Protein AF-A0A9Y1FN87-F1 (afdb_monomer_lite)

Radius of gyration: 14.76 Å; chains: 1; bounding box: 28×24×48 Å

Secondary structure (DSSP, 8-state):
--TTTTPEEEE--S--S--SEEE-SSEEEES-TT---EEEHHHHHHHHHHHH-SB-HHHHHHHH---HHHHHHHHHHHHHTTSEEEEEEPPSSSSSPEEEEEE-

Organism: NCBI:txid2876572

Sequence (104 aa):
MNEEKGLLKREIKEKTSFDGIVVGRRRLYVYSENYRKKISIDDLILNILSEKGPLTRDELVELTHIPRTTLYDNLARLIDEGYVKKESVPRKTRGRPKILFKLA

Structure (mmCIF, N/CA/C/O backbone):
data_AF-A0A9Y1FN87-F1
#
_entry.id   AF-A0A9Y1FN87-F1
#
loop_
_atom_site.group_PDB
_atom_site.id
_atom_site.type_symbol
_atom_site.label_atom_id
_atom_site.label_alt_id
_atom_site.label_comp_id
_atom_site.label_asym_id
_atom_site.label_entity_id
_atom_site.label_seq_id
_atom_site.pdbx_PDB_ins_code
_atom_site.Cartn_x
_atom_site.Cartn_y
_atom_site.Cartn_z
_atom_site.occupancy
_atom_site.B_iso_or_equiv
_atom_site.auth_seq_id
_atom_site.auth_comp_id
_atom_site.auth_asym_id
_atom_site.auth_atom_id
_atom_site.pdbx_PDB_model_num
ATOM 1 N N . MET A 1 1 ? -12.543 -5.000 23.491 1.00 42.97 1 MET A N 1
ATOM 2 C CA . MET A 1 1 ? -11.498 -4.203 22.816 1.00 42.97 1 MET A CA 1
ATOM 3 C C . MET A 1 1 ? -10.180 -4.977 22.892 1.00 42.97 1 MET A C 1
ATOM 5 O O . MET A 1 1 ? -9.514 -4.928 23.911 1.00 42.97 1 MET A O 1
ATOM 9 N N . ASN A 1 2 ? -9.898 -5.844 21.915 1.00 52.59 2 ASN A N 1
ATOM 10 C CA . ASN A 1 2 ? -8.695 -6.701 21.880 1.00 52.59 2 ASN A CA 1
ATOM 11 C C . ASN A 1 2 ? -8.358 -7.101 20.425 1.00 52.59 2 ASN A C 1
ATOM 13 O O . ASN A 1 2 ? -7.900 -8.208 20.178 1.00 52.59 2 ASN A O 1
ATOM 17 N N . GLU A 1 3 ? -8.600 -6.226 19.441 1.00 58.25 3 GLU A N 1
ATOM 18 C CA . GLU A 1 3 ? -8.331 -6.528 18.016 1.00 58.25 3 GLU A CA 1
ATOM 19 C C . GLU A 1 3 ? -6.837 -6.696 17.695 1.00 58.25 3 GLU A C 1
ATOM 21 O O . GLU A 1 3 ? -6.472 -7.201 16.639 1.00 58.25 3 GLU A O 1
ATOM 26 N 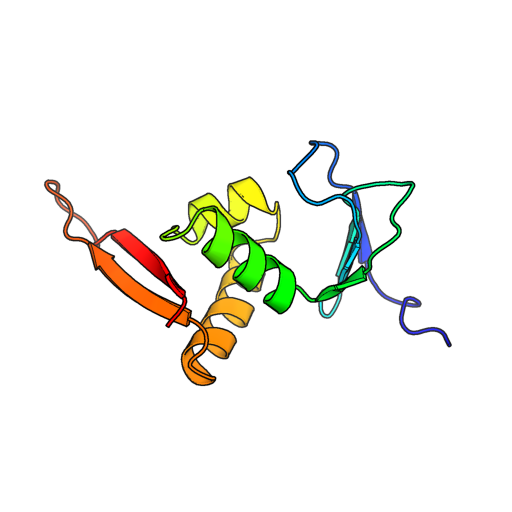N . GLU A 1 4 ? -5.956 -6.312 18.618 1.00 59.44 4 GLU A N 1
ATOM 27 C CA . GLU A 1 4 ? -4.504 -6.430 18.458 1.00 59.44 4 GLU A CA 1
ATOM 28 C C . GLU A 1 4 ? -3.953 -7.754 18.998 1.00 59.44 4 GLU A C 1
ATOM 30 O O . GLU A 1 4 ? -2.839 -8.149 18.642 1.00 59.44 4 GLU A O 1
ATOM 35 N N . LYS A 1 5 ? -4.732 -8.478 19.820 1.00 59.97 5 LYS A N 1
ATOM 36 C CA . LYS A 1 5 ? -4.333 -9.790 20.339 1.00 59.97 5 LYS A CA 1
ATOM 37 C C . LYS A 1 5 ? -4.287 -10.789 19.183 1.00 59.97 5 LYS A C 1
ATOM 39 O O . LYS A 1 5 ? -5.309 -11.322 18.770 1.00 59.97 5 LYS A O 1
ATOM 44 N N . GLY A 1 6 ? -3.084 -11.034 18.668 1.00 69.12 6 GLY A N 1
ATOM 45 C CA . GLY A 1 6 ? -2.818 -11.998 17.596 1.00 69.12 6 GLY A CA 1
ATOM 46 C C . GLY A 1 6 ? -2.177 -11.406 16.338 1.00 69.12 6 GLY A C 1
ATOM 47 O O . GLY A 1 6 ? -1.833 -12.163 15.431 1.00 69.12 6 GLY A O 1
ATOM 48 N N . LEU A 1 7 ? -1.980 -10.085 16.266 1.00 76.50 7 LEU A N 1
ATOM 49 C CA . LEU A 1 7 ? -1.266 -9.466 15.149 1.00 76.50 7 LEU A CA 1
ATOM 50 C C . LEU A 1 7 ? 0.251 -9.489 15.378 1.00 76.50 7 LEU A C 1
ATOM 52 O O . LEU A 1 7 ? 0.746 -9.126 16.442 1.00 76.50 7 LEU A O 1
ATOM 56 N N . LEU A 1 8 ? 1.007 -9.871 14.346 1.00 82.44 8 LEU A N 1
ATOM 57 C CA . LEU A 1 8 ? 2.470 -9.835 14.376 1.00 82.44 8 LEU A CA 1
ATOM 58 C C . LEU A 1 8 ? 2.968 -8.398 14.155 1.00 82.44 8 LEU A C 1
ATOM 60 O O . LEU A 1 8 ? 2.693 -7.799 13.111 1.00 82.44 8 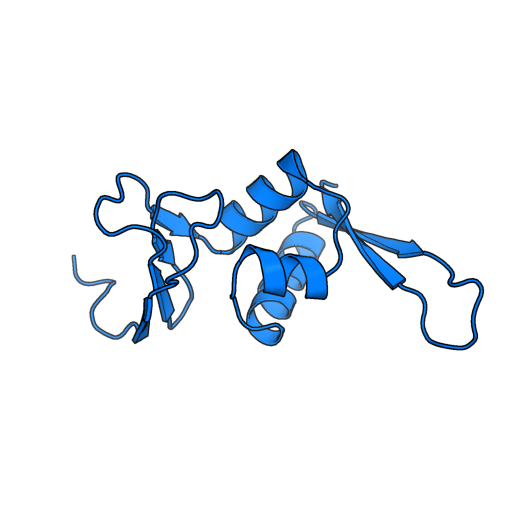LEU A O 1
ATOM 64 N N . LYS A 1 9 ? 3.720 -7.847 15.113 1.00 84.81 9 LYS A N 1
ATOM 65 C CA . LYS A 1 9 ? 4.278 -6.488 15.033 1.00 84.81 9 LYS A CA 1
ATOM 66 C C . LYS A 1 9 ? 5.534 -6.464 14.157 1.00 84.81 9 LYS A C 1
ATOM 68 O O . LYS A 1 9 ? 6.434 -7.284 14.330 1.00 84.81 9 LYS A O 1
ATOM 73 N N . ARG A 1 10 ? 5.607 -5.504 13.235 1.00 84.81 10 ARG A N 1
ATOM 74 C CA . ARG A 1 10 ? 6.808 -5.165 12.467 1.00 84.81 10 ARG A CA 1
ATOM 75 C C . ARG A 1 10 ? 7.104 -3.681 12.633 1.00 84.81 10 ARG A C 1
ATOM 77 O O . ARG A 1 10 ? 6.322 -2.836 12.206 1.00 84.81 10 ARG A O 1
ATOM 84 N N . GLU A 1 11 ? 8.243 -3.387 13.237 1.00 83.25 11 GLU A N 1
ATOM 85 C CA . GLU A 1 11 ? 8.744 -2.023 13.375 1.00 83.25 11 GLU A CA 1
ATOM 86 C C . GLU A 1 11 ? 9.492 -1.627 12.106 1.00 83.25 11 GLU A C 1
ATOM 88 O O . GLU A 1 11 ? 10.365 -2.357 11.623 1.00 83.25 11 GLU A O 1
ATOM 93 N N . ILE A 1 12 ? 9.109 -0.488 11.542 1.00 82.75 12 ILE A N 1
ATOM 94 C CA . ILE A 1 12 ? 9.761 0.110 10.388 1.00 82.75 12 ILE A CA 1
ATOM 95 C C . ILE A 1 12 ? 10.707 1.179 10.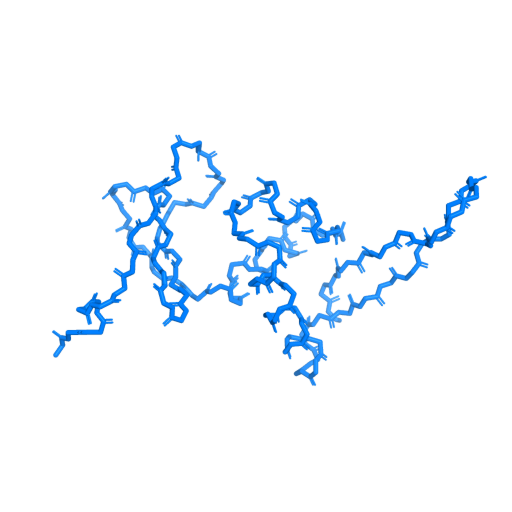926 1.00 82.75 12 ILE A C 1
ATOM 97 O O . ILE A 1 12 ? 10.273 2.198 11.449 1.00 82.75 12 ILE A O 1
ATOM 101 N N . LYS A 1 13 ? 12.013 0.897 10.862 1.00 66.69 13 LYS A N 1
ATOM 102 C CA . LYS A 1 13 ? 13.060 1.747 11.456 1.00 66.69 13 LYS A CA 1
ATOM 103 C C . LYS A 1 13 ? 13.357 3.006 10.639 1.00 66.69 13 LYS A C 1
ATOM 105 O O . LYS A 1 13 ? 13.909 3.963 11.174 1.00 66.69 13 LYS A O 1
ATOM 110 N N . GLU A 1 14 ? 13.026 2.999 9.351 1.00 65.31 14 GLU A N 1
ATOM 111 C CA . GLU A 1 14 ? 13.223 4.146 8.469 1.00 65.31 14 GLU A CA 1
ATOM 112 C C . GLU A 1 14 ? 12.011 5.077 8.556 1.00 65.31 14 GLU A C 1
ATOM 114 O O . GLU A 1 14 ? 10.866 4.630 8.475 1.00 65.31 14 GLU A O 1
ATOM 119 N N . LYS A 1 15 ? 12.267 6.381 8.736 1.00 54.66 15 LYS A N 1
ATOM 120 C CA . LYS A 1 15 ? 11.242 7.435 8.751 1.00 54.66 15 LYS A CA 1
ATOM 121 C C . LYS A 1 15 ? 10.615 7.566 7.360 1.00 54.66 15 LYS A C 1
ATOM 123 O O . LYS A 1 15 ? 10.940 8.478 6.603 1.00 54.66 15 LYS A O 1
ATOM 128 N N . THR A 1 16 ? 9.714 6.655 7.004 1.00 56.31 16 THR A N 1
ATOM 129 C CA . THR A 1 16 ? 8.753 6.915 5.928 1.00 56.31 16 THR A CA 1
ATOM 130 C C . THR A 1 16 ? 7.940 8.161 6.299 1.00 56.31 16 THR A C 1
ATOM 132 O O . THR A 1 16 ? 7.801 8.478 7.479 1.00 56.31 16 THR A O 1
ATOM 135 N N . SER A 1 17 ? 7.383 8.873 5.317 1.00 60.59 17 SER A N 1
ATOM 136 C CA . SER A 1 17 ? 6.616 10.110 5.553 1.00 60.59 17 SER A CA 1
ATOM 137 C C . SER A 1 17 ? 5.380 9.923 6.454 1.00 60.59 17 SER A C 1
ATOM 139 O O . SER A 1 17 ? 4.804 10.907 6.906 1.00 60.59 17 SER A O 1
ATOM 141 N N . PHE A 1 18 ? 4.964 8.679 6.711 1.00 73.94 18 PHE A N 1
ATOM 142 C CA . PHE A 1 18 ? 3.810 8.360 7.537 1.00 73.94 18 PHE A CA 1
ATOM 143 C C . PHE A 1 18 ? 4.191 8.211 9.017 1.00 73.94 18 PHE A C 1
ATOM 145 O O . PHE A 1 18 ? 4.912 7.293 9.402 1.00 73.94 18 PHE A O 1
ATOM 152 N N . ASP A 1 19 ? 3.647 9.094 9.852 1.00 79.81 19 ASP A N 1
ATOM 153 C CA . ASP A 1 19 ? 3.782 9.059 11.310 1.00 79.81 19 ASP A CA 1
ATOM 154 C C . ASP A 1 19 ? 2.567 8.341 11.925 1.00 79.81 19 ASP A C 1
ATOM 156 O O . ASP A 1 19 ? 1.545 8.955 12.251 1.00 79.81 19 ASP A O 1
ATOM 160 N N . GLY A 1 20 ? 2.627 7.006 12.001 1.00 84.94 20 GLY A N 1
ATOM 161 C CA . GLY A 1 20 ? 1.486 6.235 12.485 1.00 84.94 20 GLY A CA 1
ATOM 162 C C . GLY A 1 20 ? 1.664 4.720 12.595 1.00 84.94 20 GLY A C 1
ATOM 163 O O . GLY A 1 20 ? 2.758 4.170 12.439 1.00 84.94 20 GLY A O 1
ATOM 164 N N . ILE A 1 21 ? 0.539 4.035 12.818 1.00 87.69 21 ILE A N 1
ATOM 165 C CA . ILE A 1 21 ? 0.424 2.576 12.673 1.00 87.69 21 ILE A CA 1
ATOM 166 C C . ILE A 1 21 ? -0.461 2.235 11.481 1.00 87.69 21 ILE A C 1
ATOM 168 O O . ILE A 1 21 ? -1.563 2.765 11.332 1.00 87.69 21 ILE A O 1
ATOM 172 N N . VAL A 1 22 ? -0.000 1.285 10.673 1.00 88.75 22 VAL A N 1
ATOM 173 C CA . VAL A 1 22 ? -0.792 0.685 9.599 1.00 88.75 22 VAL A CA 1
ATOM 174 C C . VAL A 1 22 ? -1.179 -0.731 9.987 1.00 88.75 22 VAL A C 1
ATOM 176 O O . VAL A 1 22 ? -0.349 -1.551 10.391 1.00 88.75 22 VAL A O 1
ATOM 179 N N . VAL A 1 23 ? -2.466 -1.022 9.857 1.00 90.62 23 VAL A N 1
ATOM 180 C CA . VAL A 1 23 ? -3.068 -2.284 10.277 1.00 90.62 23 VAL A CA 1
ATOM 181 C C . VAL A 1 23 ? -3.330 -3.147 9.063 1.00 90.62 23 VAL A C 1
ATOM 183 O O . VAL A 1 23 ? -4.106 -2.788 8.181 1.00 90.62 23 VAL A O 1
ATOM 186 N N . GLY A 1 24 ? -2.688 -4.309 9.031 1.00 87.81 24 GLY A N 1
ATOM 187 C CA . GLY A 1 24 ? -2.989 -5.376 8.090 1.00 87.81 24 GLY A CA 1
ATOM 188 C C . GLY A 1 24 ? -3.759 -6.519 8.744 1.00 87.81 24 GLY A C 1
ATOM 189 O O . GLY A 1 24 ? -3.922 -6.590 9.958 1.00 87.81 24 GLY A O 1
ATOM 190 N N . ARG A 1 25 ? -4.156 -7.496 7.925 1.00 84.06 25 ARG A N 1
ATOM 191 C CA . ARG A 1 25 ? -4.972 -8.648 8.348 1.00 84.06 25 ARG A CA 1
ATOM 192 C C . ARG A 1 25 ? -4.346 -9.523 9.445 1.00 84.06 25 ARG A C 1
ATOM 194 O O . ARG A 1 25 ? -5.062 -10.118 10.238 1.00 84.06 25 ARG A O 1
ATOM 201 N N . ARG A 1 26 ? -3.018 -9.673 9.445 1.00 86.25 26 ARG A N 1
ATOM 202 C CA . ARG A 1 26 ? -2.256 -10.479 10.430 1.00 86.25 26 ARG A CA 1
ATOM 203 C C . ARG A 1 26 ? -1.026 -9.753 10.976 1.00 86.25 26 ARG A C 1
ATOM 205 O O . ARG A 1 26 ? -0.226 -10.348 11.695 1.00 86.25 26 ARG A O 1
ATOM 212 N N . ARG A 1 27 ? -0.820 -8.500 10.569 1.00 88.31 27 ARG A N 1
ATOM 213 C CA . ARG A 1 27 ? 0.391 -7.734 10.864 1.00 88.31 27 ARG A CA 1
ATOM 214 C C . ARG A 1 27 ? 0.053 -6.303 11.234 1.00 88.31 27 ARG A C 1
ATOM 216 O O . ARG A 1 27 ? -0.850 -5.719 10.646 1.00 88.31 27 ARG A O 1
ATOM 223 N N . LEU A 1 28 ? 0.828 -5.755 12.158 1.00 89.12 28 LEU A N 1
ATOM 224 C CA . LEU A 1 28 ? 0.853 -4.335 12.492 1.00 89.12 28 LEU A CA 1
ATOM 225 C C . LEU A 1 28 ? 2.183 -3.763 12.018 1.00 89.12 28 LEU A C 1
ATOM 227 O O . LEU A 1 28 ? 3.235 -4.295 12.371 1.00 89.12 28 LEU A O 1
ATOM 231 N N . TYR A 1 29 ? 2.131 -2.695 11.231 1.00 89.81 29 TYR A N 1
ATOM 232 C CA . TYR A 1 29 ? 3.305 -1.967 10.763 1.00 89.81 29 TYR A CA 1
ATOM 233 C C . TYR A 1 29 ? 3.401 -0.676 11.564 1.00 89.81 29 TYR A C 1
ATOM 235 O O . TYR A 1 29 ? 2.507 0.167 11.498 1.00 89.81 29 TYR A O 1
ATOM 243 N N . VAL A 1 30 ? 4.456 -0.553 12.364 1.00 88.38 30 VAL A N 1
ATOM 244 C CA . VAL A 1 30 ? 4.663 0.590 13.256 1.00 88.38 30 VAL A CA 1
ATOM 245 C C . VAL A 1 30 ? 5.745 1.470 12.657 1.00 88.38 30 VAL A C 1
ATOM 247 O O . VAL A 1 30 ? 6.895 1.042 12.581 1.00 88.38 30 VAL A O 1
ATOM 250 N N . TYR A 1 31 ? 5.361 2.667 12.215 1.00 86.19 31 TYR A N 1
ATOM 251 C CA . TYR A 1 31 ? 6.268 3.649 11.611 1.00 86.19 31 TYR A CA 1
ATOM 252 C C . TYR A 1 31 ? 6.737 4.707 12.616 1.00 86.19 31 TYR A C 1
ATOM 254 O O . TYR A 1 31 ? 7.735 5.380 12.384 1.00 86.19 31 TYR A O 1
ATOM 262 N N . SER A 1 32 ? 6.032 4.846 13.742 1.00 82.94 32 SER A N 1
ATOM 263 C CA . SER A 1 32 ? 6.376 5.777 14.815 1.00 82.94 32 SER A CA 1
ATOM 264 C C . SER A 1 32 ? 5.888 5.267 16.165 1.00 82.94 32 SER A C 1
ATOM 266 O O . SER A 1 32 ? 4.798 4.701 16.275 1.00 82.94 32 SER A O 1
ATOM 268 N N . GLU A 1 33 ? 6.702 5.477 17.198 1.00 73.62 33 GLU A N 1
ATOM 269 C CA . GLU A 1 33 ? 6.377 5.112 18.580 1.00 73.62 33 GLU A CA 1
ATOM 270 C C . GLU A 1 33 ? 5.327 6.050 19.194 1.00 73.62 33 GLU A C 1
ATOM 272 O O . GLU A 1 33 ? 4.533 5.618 20.026 1.00 73.62 33 GLU A O 1
ATOM 277 N N . ASN A 1 34 ? 5.256 7.301 18.725 1.00 71.88 34 ASN A N 1
ATOM 278 C CA . ASN A 1 34 ? 4.331 8.332 19.211 1.00 71.88 34 ASN A CA 1
ATOM 279 C C . ASN A 1 34 ? 3.145 8.542 18.254 1.00 71.88 34 ASN A C 1
ATOM 281 O O . ASN A 1 34 ? 2.737 9.674 17.983 1.00 71.88 34 ASN A O 1
ATOM 285 N N . TYR A 1 35 ? 2.595 7.454 17.711 1.00 69.38 35 TYR A N 1
ATOM 286 C CA . TYR A 1 35 ? 1.523 7.542 16.725 1.00 69.38 35 TYR A CA 1
ATOM 287 C C . TYR A 1 35 ? 0.233 8.129 17.319 1.00 69.38 35 TYR A C 1
ATOM 289 O O . TYR A 1 35 ? -0.274 7.680 18.344 1.00 69.38 35 TYR A O 1
ATOM 297 N N . ARG A 1 36 ? -0.354 9.105 16.616 1.00 75.06 36 ARG A N 1
ATOM 298 C CA . ARG A 1 36 ? -1.712 9.614 16.901 1.00 75.06 36 ARG A CA 1
ATOM 299 C C . ARG A 1 36 ? -2.778 9.033 15.978 1.00 75.06 36 ARG A C 1
ATOM 301 O O . ARG A 1 36 ? -3.967 9.224 16.218 1.00 75.06 36 ARG A O 1
ATOM 308 N N . LYS A 1 37 ? -2.363 8.353 14.905 1.00 83.94 37 LYS A N 1
ATOM 309 C CA . LYS A 1 37 ? -3.249 7.881 13.841 1.00 83.94 37 LYS A CA 1
ATOM 310 C C . LYS A 1 37 ? -2.971 6.418 13.505 1.00 83.94 37 LYS A C 1
ATOM 312 O O . LYS A 1 37 ? -1.821 5.998 13.369 1.00 83.94 37 LYS A O 1
ATOM 317 N N . LYS A 1 38 ? -4.055 5.660 13.362 1.00 89.31 38 LYS A N 1
ATOM 318 C CA . LYS A 1 38 ? -4.079 4.262 12.932 1.00 89.31 38 LYS A CA 1
ATOM 319 C C . LYS A 1 38 ? -4.915 4.190 11.662 1.00 89.31 38 LYS A C 1
ATOM 321 O O . LYS A 1 38 ? -6.018 4.730 11.648 1.00 89.31 38 LYS A O 1
ATOM 326 N N . ILE A 1 39 ? -4.384 3.579 10.609 1.00 92.94 39 ILE A N 1
ATOM 327 C CA . ILE A 1 39 ? -5.073 3.464 9.316 1.00 92.94 39 ILE A CA 1
ATOM 328 C C . ILE A 1 39 ? -4.961 2.049 8.750 1.00 92.94 39 ILE A C 1
ATOM 330 O O . ILE A 1 39 ? -4.130 1.251 9.198 1.00 92.94 39 ILE A O 1
ATOM 334 N N . SER A 1 40 ? -5.799 1.734 7.765 1.00 94.44 40 SER A N 1
ATOM 335 C CA . SER A 1 40 ? -5.695 0.483 7.018 1.00 94.44 40 SER A CA 1
ATOM 336 C C . SER A 1 40 ? -4.553 0.528 5.993 1.00 94.44 40 SER A C 1
ATOM 338 O O . SER A 1 40 ? -4.020 1.592 5.664 1.00 94.44 40 SER A O 1
ATOM 340 N N . ILE A 1 41 ? -4.167 -0.640 5.468 1.00 94.38 41 ILE A N 1
ATOM 341 C CA . ILE A 1 41 ? -3.231 -0.710 4.334 1.00 94.38 41 ILE A CA 1
ATOM 342 C C . ILE A 1 41 ? -3.815 -0.002 3.103 1.00 94.38 41 ILE A C 1
ATOM 344 O O . ILE A 1 41 ? -3.064 0.643 2.375 1.00 94.38 41 ILE A O 1
ATOM 348 N N . ASP A 1 42 ? -5.127 -0.087 2.885 1.00 96.00 42 ASP A N 1
ATOM 349 C CA . ASP A 1 42 ? -5.786 0.551 1.743 1.00 96.00 42 ASP A CA 1
ATOM 350 C C . ASP A 1 42 ? -5.665 2.072 1.820 1.00 96.00 42 ASP A C 1
ATOM 352 O O . ASP A 1 42 ? -5.184 2.698 0.878 1.00 96.00 42 ASP A O 1
ATOM 356 N N . ASP A 1 43 ? -6.002 2.654 2.975 1.00 95.38 43 ASP A N 1
ATOM 357 C CA . ASP A 1 43 ? -5.892 4.097 3.205 1.00 95.38 43 ASP A CA 1
ATOM 358 C C . ASP A 1 43 ? -4.453 4.579 3.012 1.00 95.38 43 ASP A C 1
ATOM 360 O O . ASP A 1 43 ? -4.215 5.643 2.442 1.00 95.38 43 ASP A O 1
ATOM 364 N N . LEU A 1 44 ? -3.471 3.794 3.471 1.00 94.56 44 LEU A N 1
ATOM 365 C CA . LEU A 1 44 ? -2.061 4.108 3.255 1.00 94.56 44 LEU A CA 1
ATOM 366 C C . LEU A 1 44 ? -1.732 4.146 1.757 1.00 94.56 44 LEU A C 1
ATOM 368 O O . LEU A 1 44 ? -1.104 5.099 1.299 1.00 94.56 44 LEU A O 1
ATOM 372 N N . ILE A 1 45 ? -2.142 3.122 1.000 1.00 95.75 45 ILE A N 1
ATOM 373 C CA . ILE A 1 45 ? -1.903 3.044 -0.447 1.00 95.75 45 ILE A CA 1
ATOM 374 C C . ILE A 1 45 ? -2.546 4.240 -1.153 1.00 95.75 45 ILE A C 1
ATOM 376 O O . ILE A 1 45 ? -1.885 4.880 -1.967 1.00 95.75 45 ILE A O 1
ATOM 380 N N . LEU A 1 46 ? -3.799 4.566 -0.830 1.00 96.69 46 LEU A N 1
ATOM 381 C CA . LEU A 1 46 ? -4.519 5.684 -1.441 1.00 96.69 46 LEU A CA 1
ATOM 382 C C . LEU A 1 46 ? -3.847 7.027 -1.140 1.00 96.69 46 LEU A C 1
ATOM 384 O O . LEU A 1 46 ? -3.632 7.808 -2.063 1.00 96.69 46 LEU A O 1
ATOM 388 N N . ASN A 1 47 ? -3.434 7.264 0.109 1.00 94.69 47 ASN A N 1
ATOM 389 C CA . ASN A 1 47 ? -2.704 8.480 0.480 1.00 94.69 47 ASN A CA 1
ATOM 390 C C . ASN A 1 47 ? -1.382 8.598 -0.294 1.00 94.69 47 ASN A C 1
ATOM 392 O O . ASN A 1 47 ? -1.096 9.638 -0.882 1.00 94.69 47 ASN A O 1
ATOM 396 N N . ILE A 1 48 ? -0.601 7.515 -0.377 1.00 94.38 48 ILE A N 1
ATOM 397 C CA . ILE A 1 48 ? 0.674 7.520 -1.109 1.00 94.38 48 ILE A CA 1
ATOM 398 C C . ILE A 1 48 ? 0.458 7.753 -2.606 1.00 94.38 48 ILE A C 1
ATOM 400 O O . ILE A 1 48 ? 1.197 8.522 -3.218 1.00 94.38 48 ILE A O 1
ATOM 404 N N . LEU A 1 49 ? -0.543 7.109 -3.210 1.00 95.56 49 LEU A N 1
ATOM 405 C CA . LEU A 1 49 ? -0.869 7.319 -4.620 1.00 95.56 49 LEU A CA 1
ATOM 406 C C . LEU A 1 49 ? -1.406 8.731 -4.883 1.00 95.56 49 LEU A C 1
ATOM 408 O O . LEU A 1 49 ? -1.150 9.265 -5.959 1.00 95.56 49 LEU A O 1
ATOM 412 N N . SER A 1 50 ? -2.093 9.349 -3.921 1.00 95.69 50 SER A N 1
ATOM 413 C CA . SER A 1 50 ? -2.528 10.746 -4.017 1.00 95.69 50 SER A CA 1
ATOM 414 C C . SER A 1 50 ? -1.357 11.727 -3.988 1.00 95.69 50 SER A C 1
ATOM 416 O O . SER A 1 50 ? -1.383 12.724 -4.702 1.00 95.69 50 SER A O 1
ATOM 418 N N . GLU A 1 51 ? -0.351 11.477 -3.149 1.00 93.62 51 GLU A N 1
ATOM 419 C CA . GLU A 1 51 ? 0.776 12.398 -2.949 1.00 93.62 51 GLU A CA 1
ATOM 420 C C . GLU A 1 51 ? 1.907 12.198 -3.965 1.00 93.62 51 GLU A C 1
ATOM 422 O O . GLU A 1 51 ? 2.561 13.158 -4.369 1.00 93.62 51 GLU A O 1
ATOM 427 N N . LYS A 1 52 ? 2.182 10.943 -4.339 1.00 93.12 52 LYS A N 1
ATOM 428 C CA . LYS A 1 52 ? 3.384 10.536 -5.090 1.00 93.12 52 LYS A CA 1
ATOM 429 C C . LYS A 1 52 ? 3.071 9.710 -6.343 1.00 93.12 52 LYS A C 1
ATOM 431 O O . LYS A 1 52 ? 3.999 9.305 -7.040 1.00 93.12 52 LYS A O 1
ATOM 436 N N . GLY A 1 53 ? 1.797 9.411 -6.611 1.00 89.44 53 GLY A N 1
ATOM 437 C CA . GLY A 1 53 ? 1.370 8.638 -7.779 1.00 89.44 53 GLY A CA 1
ATOM 438 C C . GLY A 1 53 ? 1.602 9.366 -9.109 1.00 89.44 53 GLY A C 1
ATOM 439 O O . GLY A 1 53 ? 1.664 10.595 -9.129 1.00 89.44 53 GLY A O 1
ATOM 440 N N . PRO A 1 54 ? 1.680 8.637 -10.241 1.00 95.81 54 PRO A N 1
ATOM 441 C CA . PRO A 1 54 ? 1.565 7.179 -10.393 1.00 95.81 54 PRO A CA 1
ATOM 442 C C . PRO A 1 54 ? 2.821 6.407 -9.953 1.00 95.81 54 PRO A C 1
ATOM 444 O O . PRO A 1 54 ? 3.935 6.807 -10.274 1.00 95.81 54 PRO A O 1
ATOM 447 N N . LEU A 1 55 ? 2.648 5.252 -9.300 1.00 96.69 55 LEU A N 1
ATOM 448 C CA . LEU A 1 55 ? 3.751 4.424 -8.782 1.00 96.69 55 LEU A CA 1
ATOM 449 C C . LEU A 1 55 ? 3.620 2.957 -9.185 1.00 96.69 55 LEU A C 1
ATOM 451 O O . LEU A 1 55 ? 2.531 2.436 -9.392 1.00 96.69 55 LEU A O 1
ATOM 455 N N . THR A 1 56 ? 4.731 2.242 -9.249 1.00 96.25 56 THR A N 1
ATOM 456 C CA . THR A 1 56 ? 4.762 0.782 -9.335 1.00 96.25 56 THR A CA 1
ATOM 457 C C . THR A 1 56 ? 4.522 0.133 -7.989 1.00 96.25 56 THR A C 1
ATOM 459 O O . THR A 1 56 ? 4.761 0.705 -6.930 1.00 96.25 56 THR A O 1
ATOM 462 N N . ARG A 1 57 ? 4.163 -1.150 -8.033 1.00 95.62 57 ARG A N 1
ATOM 463 C CA . ARG A 1 57 ? 4.137 -1.983 -6.832 1.00 95.62 57 ARG A CA 1
ATOM 464 C C . ARG A 1 57 ? 5.498 -2.055 -6.134 1.00 95.62 57 ARG A C 1
ATOM 466 O O . ARG A 1 57 ? 5.516 -2.158 -4.919 1.00 95.62 57 ARG A O 1
ATOM 473 N N . ASP A 1 58 ? 6.605 -2.033 -6.875 1.00 94.75 58 ASP A N 1
ATOM 474 C CA . ASP A 1 58 ? 7.940 -2.132 -6.275 1.00 94.75 58 ASP A CA 1
ATOM 475 C C . ASP A 1 58 ? 8.311 -0.811 -5.566 1.00 94.75 58 ASP A C 1
ATOM 477 O O . ASP A 1 58 ? 8.718 -0.849 -4.411 1.00 94.75 58 ASP A O 1
ATOM 481 N N . GLU A 1 59 ? 8.001 0.347 -6.161 1.00 95.06 59 GLU A N 1
ATOM 482 C CA . GLU A 1 59 ? 8.108 1.660 -5.493 1.00 95.06 59 GLU A CA 1
ATOM 483 C C . GLU A 1 59 ? 7.185 1.739 -4.252 1.00 95.06 59 GLU A C 1
ATOM 485 O O . GLU A 1 59 ? 7.573 2.272 -3.216 1.00 95.06 59 GLU A O 1
ATOM 490 N N . LEU A 1 60 ? 5.983 1.144 -4.292 1.00 95.06 60 LEU A N 1
ATOM 491 C CA . LEU A 1 60 ? 5.117 1.032 -3.107 1.00 95.06 60 LEU A CA 1
ATOM 492 C C . LEU A 1 60 ? 5.722 0.134 -2.016 1.00 95.06 60 LEU A C 1
ATOM 494 O O . LEU A 1 60 ? 5.568 0.438 -0.834 1.00 95.06 60 LEU A O 1
ATOM 498 N N . VAL A 1 61 ? 6.411 -0.958 -2.373 1.00 94.38 61 VAL A N 1
ATOM 499 C CA . VAL A 1 61 ? 7.148 -1.791 -1.401 1.00 94.38 61 VAL A CA 1
ATOM 500 C C . VAL A 1 61 ? 8.253 -0.971 -0.747 1.00 94.38 61 VAL A C 1
ATOM 502 O O . VAL A 1 61 ? 8.395 -1.033 0.469 1.00 94.38 61 VAL A O 1
ATOM 505 N N . GLU A 1 62 ? 9.012 -0.208 -1.528 1.00 92.00 62 GLU A N 1
ATOM 506 C CA . GLU A 1 62 ? 10.094 0.638 -1.015 1.00 92.00 62 GLU A CA 1
ATOM 507 C C . GLU A 1 62 ? 9.565 1.720 -0.069 1.00 92.00 62 GLU A C 1
ATOM 509 O O . GLU A 1 62 ? 10.104 1.898 1.016 1.00 92.00 62 GLU A O 1
ATOM 514 N N . LEU A 1 63 ? 8.460 2.383 -0.424 1.00 90.81 63 LEU A N 1
ATOM 515 C CA . LEU A 1 63 ? 7.877 3.457 0.388 1.00 90.81 63 LEU A CA 1
ATOM 516 C C . LEU A 1 63 ? 7.168 2.967 1.655 1.00 90.81 63 LEU A C 1
ATOM 518 O O . LEU A 1 63 ? 7.107 3.698 2.640 1.00 90.81 63 LEU A O 1
ATOM 522 N N . THR A 1 64 ? 6.575 1.771 1.625 1.00 90.88 64 THR A N 1
ATOM 523 C CA . THR A 1 64 ? 5.745 1.268 2.735 1.00 90.88 64 THR A CA 1
ATOM 524 C C . THR A 1 64 ? 6.425 0.178 3.551 1.00 90.88 64 THR A C 1
ATOM 526 O O . THR A 1 64 ? 6.001 -0.103 4.667 1.00 90.88 64 THR A O 1
ATOM 529 N N . HIS A 1 65 ? 7.435 -0.499 3.008 1.00 91.38 65 HIS A N 1
ATOM 530 C CA . HIS A 1 65 ? 8.001 -1.748 3.532 1.00 91.38 65 HIS A CA 1
ATOM 531 C C . HIS A 1 65 ? 6.971 -2.880 3.743 1.00 91.38 65 HIS A C 1
ATOM 533 O O . HIS A 1 65 ? 7.251 -3.893 4.405 1.00 91.38 65 HIS A O 1
ATOM 539 N N . ILE A 1 66 ? 5.773 -2.747 3.165 1.00 92.19 66 ILE A N 1
ATOM 540 C CA . ILE A 1 66 ? 4.756 -3.793 3.165 1.00 92.19 66 ILE A CA 1
ATOM 541 C C . ILE A 1 66 ? 5.157 -4.849 2.122 1.00 92.19 66 ILE A C 1
ATOM 543 O O . ILE A 1 66 ? 5.580 -4.507 1.017 1.00 92.19 66 ILE A O 1
ATOM 547 N N . PRO A 1 67 ? 5.040 -6.156 2.435 1.00 93.31 67 PRO A N 1
ATOM 548 C CA . PRO A 1 67 ? 5.367 -7.211 1.489 1.00 93.31 67 PRO A CA 1
ATOM 549 C C . PRO A 1 67 ? 4.603 -7.073 0.174 1.00 93.31 67 PRO A C 1
ATOM 551 O O . PRO A 1 67 ? 3.402 -6.808 0.147 1.00 93.31 67 PRO A O 1
ATOM 554 N N . ARG A 1 68 ? 5.303 -7.362 -0.921 1.00 94.88 68 ARG A N 1
ATOM 555 C CA . ARG A 1 68 ? 4.782 -7.272 -2.288 1.00 94.88 68 ARG A CA 1
ATOM 556 C C . ARG A 1 68 ? 3.477 -8.040 -2.512 1.00 94.88 68 ARG A C 1
ATOM 558 O O . ARG A 1 68 ? 2.628 -7.580 -3.268 1.00 94.88 68 ARG A O 1
ATOM 565 N N . THR A 1 69 ? 3.326 -9.206 -1.883 1.00 94.62 69 THR A N 1
ATOM 566 C CA . THR A 1 69 ? 2.104 -10.024 -1.955 1.00 94.62 69 THR A CA 1
ATOM 567 C C . THR A 1 69 ? 0.937 -9.343 -1.251 1.00 94.62 69 THR A C 1
ATOM 569 O O . THR A 1 69 ? -0.136 -9.237 -1.822 1.00 94.62 69 THR A O 1
ATOM 572 N N . THR A 1 70 ? 1.167 -8.771 -0.069 1.00 94.75 70 THR A N 1
ATOM 573 C CA . THR A 1 70 ? 0.155 -7.983 0.641 1.00 94.75 70 THR A CA 1
ATOM 574 C C . THR A 1 70 ? -0.265 -6.764 -0.176 1.00 94.75 70 THR A C 1
ATOM 576 O O . THR A 1 70 ? -1.456 -6.519 -0.323 1.00 94.75 70 THR A O 1
ATOM 579 N N . LEU A 1 71 ? 0.679 -6.025 -0.766 1.00 96.00 71 LEU A N 1
ATOM 580 C CA . LEU A 1 71 ? 0.333 -4.902 -1.643 1.00 96.00 71 LEU A CA 1
ATOM 581 C C . LEU A 1 71 ? -0.445 -5.353 -2.883 1.00 96.00 71 LEU A C 1
ATOM 583 O O . LEU A 1 71 ? -1.341 -4.641 -3.313 1.00 96.00 71 LEU A O 1
ATOM 587 N N . TYR A 1 72 ? -0.141 -6.528 -3.444 1.00 96.12 72 TYR A N 1
ATOM 588 C CA . TYR A 1 72 ? -0.916 -7.087 -4.552 1.00 96.12 72 TYR A CA 1
ATOM 589 C C . TY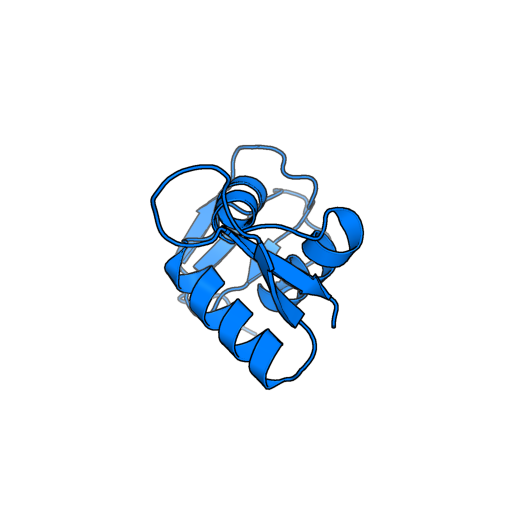R A 1 72 ? -2.380 -7.314 -4.172 1.00 96.12 72 TYR A C 1
ATOM 591 O O . TYR A 1 72 ? -3.250 -6.846 -4.897 1.00 96.12 72 TYR A O 1
ATOM 599 N N . ASP A 1 73 ? -2.637 -7.974 -3.040 1.00 96.06 73 ASP A N 1
ATOM 600 C CA . ASP A 1 73 ? -4.001 -8.283 -2.598 1.00 96.06 73 ASP A CA 1
ATOM 601 C C . ASP A 1 73 ? -4.822 -7.002 -2.374 1.00 96.06 73 ASP A C 1
ATOM 603 O O . ASP A 1 73 ? -5.964 -6.904 -2.820 1.00 96.06 73 ASP A O 1
ATOM 607 N N . ASN A 1 74 ? -4.222 -5.991 -1.732 1.00 96.75 74 ASN A N 1
ATOM 608 C CA . ASN A 1 74 ? -4.895 -4.714 -1.474 1.00 96.75 74 ASN A CA 1
ATOM 609 C C . ASN A 1 74 ? -5.100 -3.901 -2.763 1.00 96.75 74 ASN A C 1
ATOM 611 O O . ASN A 1 74 ? -6.191 -3.395 -2.990 1.00 96.75 74 ASN A O 1
ATOM 615 N N . LEU A 1 75 ? -4.097 -3.821 -3.648 1.00 97.38 75 LEU A N 1
ATOM 616 C CA . LEU A 1 75 ? -4.236 -3.133 -4.938 1.00 97.38 75 LEU A CA 1
ATOM 617 C C . LEU A 1 75 ? -5.280 -3.796 -5.837 1.00 97.38 75 LEU A C 1
ATOM 619 O O . LEU A 1 75 ? -6.007 -3.085 -6.517 1.00 97.38 75 LEU A O 1
ATOM 623 N N . ALA A 1 76 ? -5.354 -5.131 -5.863 1.00 97.06 76 ALA A N 1
ATOM 624 C CA . ALA A 1 76 ? -6.369 -5.846 -6.634 1.00 97.06 76 ALA A CA 1
ATOM 625 C C . ALA A 1 76 ? -7.774 -5.459 -6.160 1.00 97.06 76 ALA A C 1
ATOM 627 O O . ALA A 1 76 ? -8.578 -5.006 -6.966 1.00 97.06 76 ALA A O 1
ATOM 628 N N . ARG A 1 77 ? -8.012 -5.508 -4.844 1.00 96.62 77 ARG A N 1
ATOM 629 C CA . ARG A 1 77 ? -9.275 -5.066 -4.247 1.00 96.62 77 ARG A CA 1
ATOM 630 C C . ARG A 1 77 ? -9.591 -3.598 -4.552 1.00 96.62 77 ARG A C 1
ATOM 632 O O . ARG A 1 77 ? -10.693 -3.303 -4.987 1.00 96.62 77 ARG A O 1
ATOM 639 N N . LEU A 1 78 ? -8.628 -2.688 -4.388 1.00 97.88 78 LEU A N 1
ATOM 640 C CA . LEU A 1 78 ? -8.823 -1.261 -4.679 1.00 97.88 78 LEU A CA 1
ATOM 641 C C . LEU A 1 78 ? -9.112 -0.978 -6.160 1.00 97.88 78 LEU A C 1
ATOM 643 O O . LEU A 1 78 ? -9.767 0.012 -6.480 1.00 97.88 78 LEU A O 1
ATOM 647 N N . ILE A 1 79 ? -8.608 -1.816 -7.068 1.00 97.88 79 ILE A N 1
ATOM 648 C CA . ILE A 1 79 ? -8.941 -1.747 -8.494 1.00 97.88 79 ILE A CA 1
ATOM 649 C C . ILE A 1 79 ? -10.365 -2.245 -8.732 1.00 97.88 79 ILE A C 1
ATOM 651 O O . ILE A 1 79 ? -11.113 -1.587 -9.452 1.00 97.88 79 ILE A O 1
ATOM 655 N N . ASP A 1 80 ? -10.740 -3.370 -8.123 1.00 97.81 80 ASP A N 1
ATOM 656 C CA . ASP A 1 80 ? -12.081 -3.949 -8.251 1.00 97.81 80 ASP A CA 1
ATOM 657 C C . ASP A 1 80 ? -13.160 -3.007 -7.685 1.00 97.81 80 ASP A C 1
ATOM 659 O O . ASP A 1 80 ? -14.235 -2.873 -8.264 1.00 97.81 80 ASP A O 1
ATOM 663 N N . GLU A 1 81 ? -12.849 -2.295 -6.599 1.00 97.50 81 GLU A N 1
ATOM 664 C CA . GLU A 1 81 ? -13.698 -1.257 -5.997 1.00 97.50 81 GLU A CA 1
ATOM 665 C C . GLU A 1 81 ? -13.667 0.080 -6.764 1.00 97.50 81 GLU A C 1
ATOM 667 O O . GLU A 1 81 ? -14.474 0.970 -6.502 1.00 97.50 81 GLU A O 1
ATOM 672 N N . GLY A 1 82 ? -12.760 0.234 -7.733 1.00 97.94 82 GLY A N 1
ATOM 673 C CA . GLY A 1 82 ? -12.685 1.409 -8.600 1.00 97.94 82 GLY A CA 1
ATOM 674 C C . GLY A 1 82 ? -11.949 2.616 -8.015 1.00 97.94 82 GLY A C 1
ATOM 675 O O . GLY A 1 82 ? -12.022 3.689 -8.604 1.00 97.94 82 GLY A O 1
ATOM 676 N N . TYR A 1 83 ? -11.215 2.470 -6.908 1.00 97.94 83 TYR A N 1
ATOM 677 C CA . TYR A 1 83 ? -10.398 3.546 -6.324 1.00 97.94 83 TYR A CA 1
ATOM 678 C C . TYR A 1 83 ? -9.040 3.720 -7.015 1.00 97.94 83 TYR A C 1
ATOM 680 O O . TYR A 1 83 ? -8.465 4.811 -7.014 1.00 97.94 83 TYR A O 1
ATOM 688 N N . VAL A 1 84 ? -8.505 2.646 -7.600 1.00 98.00 84 VAL A N 1
ATOM 689 C CA . VAL A 1 84 ? -7.189 2.626 -8.252 1.00 98.00 84 VAL A CA 1
ATOM 690 C C . VAL A 1 84 ? -7.317 2.118 -9.685 1.00 98.00 84 VAL A C 1
ATOM 692 O O . VAL A 1 84 ? -8.030 1.162 -9.969 1.00 98.00 84 VAL A O 1
ATOM 695 N N . LYS A 1 85 ? -6.566 2.717 -10.609 1.00 97.38 85 LYS A N 1
ATOM 696 C CA . LYS A 1 85 ? -6.386 2.230 -11.982 1.00 97.38 85 LYS A CA 1
ATOM 697 C C . LYS A 1 85 ? -4.948 1.781 -12.202 1.00 97.38 85 LYS A C 1
ATOM 699 O O . LYS A 1 85 ? -4.008 2.362 -11.659 1.00 97.38 85 LYS A O 1
ATOM 704 N N . LYS A 1 86 ? -4.776 0.758 -13.045 1.00 95.44 86 LYS A N 1
ATOM 705 C CA . LYS A 1 86 ? -3.465 0.305 -13.528 1.00 95.44 86 LYS A CA 1
ATOM 706 C C . LYS A 1 86 ? -3.240 0.749 -14.971 1.00 95.44 86 LYS A C 1
ATOM 708 O O . LYS A 1 86 ? -4.119 0.593 -15.814 1.00 95.44 86 LYS A O 1
ATOM 713 N N . GLU A 1 87 ? -2.049 1.248 -15.259 1.00 95.00 87 GLU A N 1
ATOM 714 C CA . GLU A 1 87 ? -1.626 1.700 -16.580 1.00 95.00 87 GLU A CA 1
ATOM 715 C C . GLU A 1 87 ? -0.366 0.945 -17.008 1.00 95.00 87 GLU A C 1
ATOM 717 O O . GLU A 1 87 ? 0.599 0.829 -16.248 1.00 95.00 87 GLU A O 1
ATOM 722 N N . SER A 1 88 ? -0.385 0.393 -18.223 1.00 93.06 88 SER A N 1
ATOM 723 C CA . SER A 1 88 ? 0.770 -0.306 -18.791 1.00 93.06 88 SER A CA 1
ATOM 724 C C . SER A 1 88 ? 1.628 0.675 -19.573 1.00 93.06 88 SER A C 1
ATOM 726 O O . SER A 1 88 ? 1.223 1.148 -20.630 1.00 93.06 88 SER A O 1
ATOM 728 N N . VAL A 1 89 ? 2.834 0.937 -19.080 1.00 91.31 89 VAL A N 1
ATOM 729 C CA . VAL A 1 89 ? 3.812 1.793 -19.747 1.00 91.31 89 VAL A CA 1
ATOM 730 C C . VAL A 1 89 ? 4.791 0.919 -20.535 1.00 91.31 89 VAL A C 1
ATOM 732 O O . VAL A 1 89 ? 5.489 0.081 -19.938 1.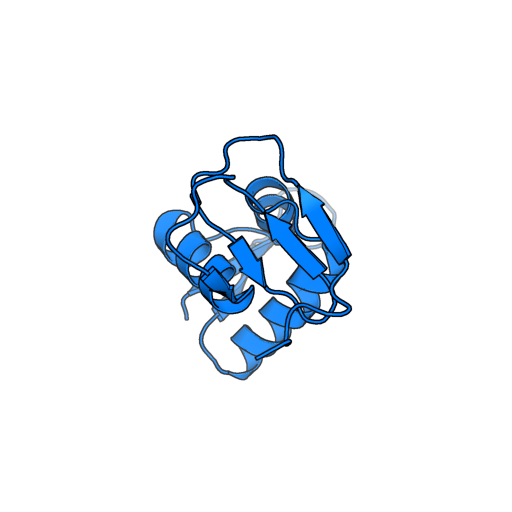00 91.31 89 VAL A O 1
ATOM 735 N N . PRO A 1 90 ? 4.862 1.074 -21.871 1.00 87.12 90 PRO A N 1
ATOM 736 C CA . PRO A 1 90 ? 5.801 0.323 -22.686 1.00 87.12 90 PRO A CA 1
ATOM 737 C C . PRO A 1 90 ? 7.235 0.677 -22.291 1.00 87.12 90 PRO A C 1
ATOM 739 O O . PRO A 1 90 ? 7.579 1.833 -22.042 1.00 87.12 90 PRO A O 1
ATOM 742 N N . ARG A 1 91 ? 8.097 -0.338 -22.225 1.00 82.44 91 ARG A N 1
ATOM 743 C CA . ARG A 1 91 ? 9.535 -0.132 -22.042 1.00 82.44 91 ARG A CA 1
ATOM 744 C C . ARG A 1 91 ? 10.200 0.002 -23.407 1.00 82.44 91 ARG A C 1
ATOM 746 O O . ARG A 1 91 ? 9.822 -0.680 -24.352 1.00 82.44 91 ARG A O 1
ATOM 753 N N . LYS A 1 92 ? 11.244 0.835 -23.484 1.00 82.31 92 LYS A N 1
ATOM 754 C CA . LYS A 1 92 ? 12.123 0.923 -24.666 1.00 82.31 92 LYS A CA 1
ATOM 755 C C . LYS A 1 92 ? 12.980 -0.342 -24.867 1.00 82.31 92 LYS A C 1
ATOM 757 O O . LYS A 1 92 ? 13.617 -0.488 -25.901 1.00 82.31 92 LYS A O 1
ATOM 762 N N . THR A 1 93 ? 13.016 -1.243 -23.882 1.00 83.62 93 THR A N 1
ATOM 763 C CA . THR A 1 93 ? 13.799 -2.487 -23.880 1.00 83.62 93 THR A CA 1
ATOM 764 C C . THR A 1 93 ? 12.900 -3.727 -23.952 1.00 83.62 93 THR A C 1
ATOM 766 O O . THR A 1 93 ? 11.702 -3.652 -23.676 1.00 83.62 93 THR A O 1
ATOM 769 N N . ARG A 1 94 ? 13.469 -4.893 -24.305 1.00 81.50 94 ARG A N 1
ATOM 770 C CA . ARG A 1 94 ? 12.743 -6.181 -24.304 1.00 81.50 94 ARG A CA 1
ATOM 771 C C . ARG A 1 94 ? 12.280 -6.537 -22.883 1.00 81.50 94 ARG A C 1
ATOM 773 O O . ARG A 1 94 ? 13.044 -6.394 -21.932 1.00 81.50 94 ARG A O 1
ATOM 780 N N . GLY A 1 95 ? 11.057 -7.049 -22.747 1.00 83.44 95 GLY A N 1
ATOM 781 C CA . GLY A 1 95 ? 10.502 -7.525 -21.474 1.00 83.44 95 GLY A CA 1
ATOM 782 C C . GLY A 1 95 ? 9.032 -7.155 -21.281 1.00 83.44 95 GLY A C 1
ATOM 783 O O . GLY A 1 95 ? 8.400 -6.592 -22.174 1.00 83.44 95 GLY A O 1
ATOM 784 N N . ARG A 1 96 ? 8.474 -7.481 -20.106 1.00 84.19 96 ARG A N 1
ATOM 785 C CA . ARG A 1 96 ? 7.101 -7.079 -19.761 1.00 84.19 96 ARG A CA 1
ATOM 786 C C . ARG A 1 96 ? 7.009 -5.555 -19.562 1.00 84.19 96 ARG A C 1
ATOM 788 O O . ARG A 1 96 ? 7.935 -4.973 -18.987 1.00 84.19 96 ARG A O 1
ATOM 795 N N . PRO A 1 97 ? 5.896 -4.921 -19.979 1.00 88.44 97 PRO A N 1
ATOM 796 C CA . PRO A 1 97 ? 5.621 -3.513 -19.690 1.00 88.44 97 PRO A CA 1
ATOM 797 C C . PRO A 1 97 ? 5.703 -3.186 -18.191 1.00 88.44 97 PRO A C 1
ATOM 799 O O . PRO A 1 97 ? 5.433 -4.040 -17.341 1.00 88.44 97 PRO A O 1
ATOM 802 N N . LYS A 1 98 ? 6.058 -1.936 -17.863 1.00 91.25 98 LYS A N 1
ATOM 803 C CA . LYS A 1 98 ? 6.013 -1.421 -16.483 1.00 91.25 98 LYS A CA 1
ATOM 804 C C . LYS A 1 98 ? 4.543 -1.149 -16.147 1.00 91.25 98 LYS A C 1
ATOM 806 O O . LYS A 1 98 ? 3.856 -0.517 -16.938 1.00 91.25 98 LYS A O 1
ATOM 811 N N . ILE A 1 99 ? 4.061 -1.625 -15.001 1.00 95.00 99 ILE A N 1
ATOM 812 C CA . ILE A 1 99 ? 2.694 -1.342 -14.542 1.00 95.00 99 ILE A CA 1
ATOM 813 C C . ILE A 1 99 ? 2.750 -0.236 -13.496 1.00 95.00 99 ILE A C 1
ATOM 815 O O . ILE A 1 99 ? 3.394 -0.415 -12.461 1.00 95.00 99 ILE A O 1
ATOM 819 N N . LEU A 1 100 ? 2.082 0.877 -13.777 1.00 96.94 100 LEU A N 1
ATOM 820 C CA . LEU A 1 100 ? 1.879 1.974 -12.840 1.00 96.94 100 LEU A CA 1
ATOM 821 C C . LEU A 1 100 ? 0.465 1.904 -12.267 1.00 96.94 100 LEU A C 1
ATOM 823 O O . LEU A 1 100 ? -0.479 1.562 -12.972 1.00 96.94 100 LEU A O 1
ATOM 827 N N . PHE A 1 101 ? 0.331 2.233 -10.994 1.00 97.56 101 PHE A N 1
ATOM 828 C CA . PHE A 1 101 ? -0.920 2.374 -10.270 1.00 97.56 101 PHE A CA 1
ATOM 829 C C . PHE A 1 101 ? -1.132 3.857 -9.983 1.00 97.56 101 PHE A C 1
ATOM 831 O O . PHE A 1 101 ? -0.191 4.560 -9.611 1.00 97.56 101 PHE A O 1
ATOM 838 N N . LYS A 1 102 ? -2.358 4.333 -10.172 1.00 97.38 102 LYS A N 1
ATOM 839 C CA . LYS A 1 102 ? -2.777 5.708 -9.881 1.00 97.38 102 LYS A CA 1
ATOM 840 C C . LYS A 1 102 ? -4.203 5.714 -9.350 1.00 97.38 102 LYS A C 1
ATOM 842 O O . LYS A 1 102 ? -4.924 4.739 -9.554 1.00 97.38 102 LYS A O 1
ATOM 847 N N . LEU A 1 103 ? -4.602 6.800 -8.698 1.00 96.69 103 LEU A N 1
ATOM 848 C CA . LEU A 1 103 ? -6.006 7.005 -8.349 1.00 96.69 103 LEU A CA 1
ATOM 849 C C . LEU A 1 103 ? -6.873 7.015 -9.618 1.00 96.69 103 LEU A C 1
ATOM 851 O O . LEU A 1 103 ? -6.409 7.418 -10.691 1.00 96.69 103 LEU A O 1
ATOM 855 N N . ALA A 1 104 ? -8.079 6.466 -9.493 1.00 91.94 104 ALA A N 1
ATOM 856 C CA . ALA A 1 104 ? -9.015 6.285 -10.596 1.00 91.94 104 ALA A CA 1
ATOM 857 C C . ALA A 1 104 ? -9.600 7.596 -11.129 1.00 91.94 104 ALA A C 1
ATOM 859 O O . ALA A 1 104 ? -9.813 8.535 -10.339 1.00 91.94 104 ALA A O 1
#

InterPro domains:
  IPR036388 Winged 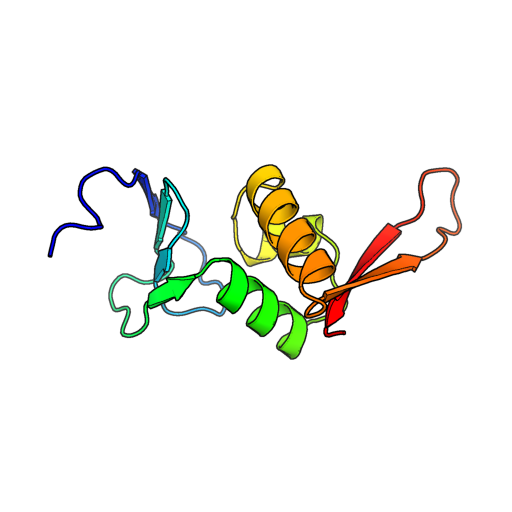helix-like DNA-binding domain superfamily [G3DSA:1.10.10.10] (42-103)
  IPR036390 Winged helix DNA-binding domain superfamily [SSF46785] (35-99)

pLDDT: mean 87.31, std 11.93, range [42.97, 98.0]

Foldseek 3Di:
DPPVVQAAEDEDPDQQVDQAWEDDPRYIYHNHPPHPDYYYPLVVVLVCLVVPDFDALVVVCVRRVPDSVRSVVSLVVCVVVQQKDWDFADDPDDDGTGITIHGD